Protein AF-A0A645CJT4-F1 (afdb_monomer_lite)

InterPro domains:
  IPR018649 SHOCT domain [PF09851] (27-53)

Sequence (55 aa):
MQRNPSANSAVESSAPSPSPTADTATEIQKFFDLKEKGIISEDEFAAKKTQLLGI

Foldseek 3Di:
DDDDPDDPDDPPDPPPPCDLVNVLVVVLVVLVVCCVVVVDPPVVSVVSNCVSVVD

Secondary structure (DSSP, 8-state):
-------------------HHHHHHHHHHHHHHHHHTTSS-HHHHHHHHHHHHT-

Radius of gyration: 22.13 Å; chains: 1; bounding box: 55×36×48 Å

Organism: NCBI:txid1076179

pLDDT: mean 75.98, std 17.96, range [41.75, 95.5]

Structure (mmCIF, N/CA/C/O backbone):
data_AF-A0A645CJT4-F1
#
_entry.id   AF-A0A645CJT4-F1
#
loop_
_atom_site.group_PDB
_atom_site.id
_atom_site.type_symbol
_atom_site.label_atom_id
_atom_site.label_alt_id
_atom_site.label_comp_id
_atom_site.label_asym_id
_atom_site.label_entity_id
_atom_site.label_seq_id
_atom_site.pdbx_PDB_ins_code
_atom_site.Cartn_x
_atom_site.Cartn_y
_atom_site.Cartn_z
_atom_site.occupancy
_atom_site.B_iso_or_equiv
_atom_site.auth_seq_id
_atom_site.auth_comp_id
_atom_site.auth_asym_id
_atom_site.auth_atom_id
_atom_site.pdbx_PDB_model_num
ATOM 1 N N . MET A 1 1 ? 43.983 -23.145 -39.950 1.00 59.09 1 MET A N 1
ATOM 2 C CA . MET A 1 1 ? 43.032 -22.541 -38.990 1.00 59.09 1 MET A CA 1
ATOM 3 C C . MET A 1 1 ? 42.300 -21.371 -39.645 1.00 59.09 1 MET A C 1
ATOM 5 O O . MET A 1 1 ? 42.831 -20.270 -39.665 1.00 59.09 1 MET A O 1
ATOM 9 N N . GLN A 1 2 ? 41.113 -21.606 -40.208 1.00 59.09 2 GLN A N 1
ATOM 10 C CA . GLN A 1 2 ? 40.181 -20.543 -40.614 1.00 59.09 2 GLN A CA 1
ATOM 11 C C . GLN A 1 2 ? 39.258 -20.261 -39.421 1.00 59.09 2 GLN A C 1
ATOM 13 O O . GLN A 1 2 ? 38.594 -21.174 -38.940 1.00 59.09 2 GLN A O 1
ATOM 18 N N . ARG A 1 3 ? 39.275 -19.033 -38.889 1.00 63.91 3 ARG A N 1
ATOM 19 C CA . ARG A 1 3 ? 38.355 -18.593 -37.829 1.00 63.91 3 ARG A CA 1
ATOM 20 C C . ARG A 1 3 ? 37.200 -17.832 -38.478 1.00 63.91 3 ARG A C 1
ATOM 22 O O . ARG A 1 3 ? 37.400 -16.714 -38.938 1.00 63.91 3 ARG A O 1
ATOM 29 N N . ASN A 1 4 ? 36.017 -18.44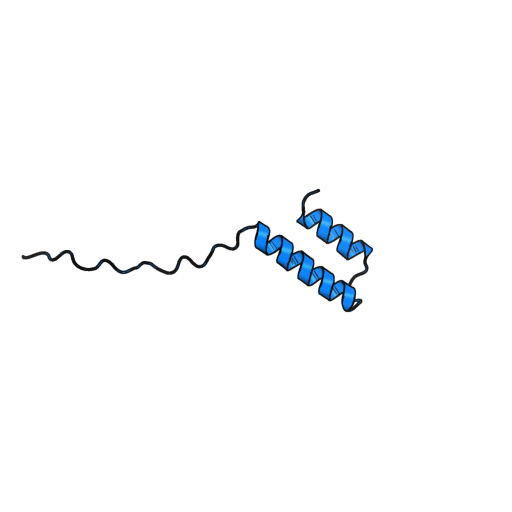0 -38.497 1.00 64.81 4 ASN A N 1
ATOM 30 C CA . ASN A 1 4 ? 34.750 -17.735 -38.698 1.00 64.81 4 ASN A CA 1
ATOM 31 C C . ASN A 1 4 ? 34.466 -16.838 -37.481 1.00 64.81 4 ASN A C 1
ATOM 33 O O . ASN A 1 4 ? 34.577 -17.325 -36.355 1.00 64.81 4 ASN A O 1
ATOM 37 N N . PRO A 1 5 ? 33.989 -15.600 -37.672 1.00 66.19 5 PRO A N 1
ATOM 38 C CA . PRO A 1 5 ? 33.204 -14.905 -36.666 1.00 66.19 5 PRO A CA 1
ATOM 39 C C . PRO A 1 5 ? 31.747 -14.828 -37.139 1.00 66.19 5 PRO A C 1
ATOM 41 O O . PRO A 1 5 ? 31.340 -13.866 -37.779 1.00 66.19 5 PRO A O 1
ATOM 44 N N . SER A 1 6 ? 30.949 -15.854 -36.842 1.00 54.84 6 SER A N 1
ATOM 45 C CA . SER A 1 6 ? 29.492 -15.760 -36.971 1.00 54.84 6 SER A CA 1
ATOM 46 C C . SER A 1 6 ? 28.830 -16.441 -35.784 1.00 54.84 6 SER A C 1
ATOM 48 O O . SER A 1 6 ? 28.620 -17.648 -35.794 1.00 54.84 6 SER A O 1
ATOM 50 N N . ALA A 1 7 ? 28.547 -15.644 -34.758 1.00 56.78 7 ALA A N 1
ATOM 51 C CA . ALA A 1 7 ? 27.500 -15.888 -33.771 1.00 56.78 7 ALA A CA 1
ATOM 52 C C . ALA A 1 7 ? 27.262 -14.586 -32.993 1.00 56.78 7 ALA A C 1
ATOM 54 O O . ALA A 1 7 ? 27.631 -14.437 -31.832 1.00 56.78 7 ALA A O 1
ATOM 55 N N . ASN A 1 8 ? 26.660 -13.614 -33.676 1.00 60.03 8 ASN A N 1
ATOM 56 C CA . ASN A 1 8 ? 25.777 -12.669 -33.012 1.00 60.03 8 ASN A CA 1
ATOM 57 C C . ASN A 1 8 ? 24.535 -13.476 -32.607 1.00 60.03 8 ASN A C 1
ATOM 59 O O . ASN A 1 8 ? 23.844 -13.936 -33.511 1.00 60.03 8 ASN A O 1
ATOM 63 N N . SER A 1 9 ? 24.343 -13.749 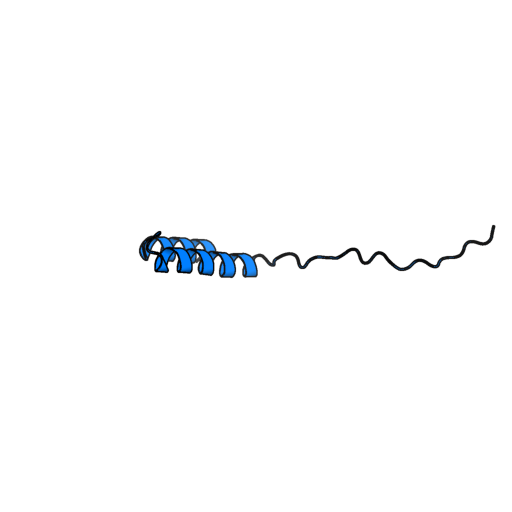-3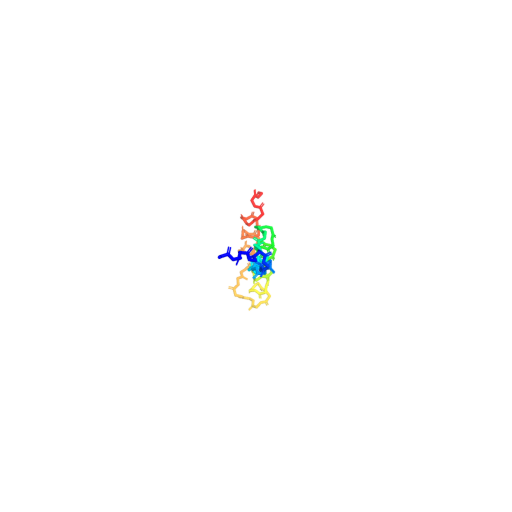1.312 1.00 57.44 9 SER A N 1
ATOM 64 C CA . SER A 1 9 ? 23.053 -14.096 -30.684 1.00 57.44 9 SER A CA 1
ATOM 65 C C . SER A 1 9 ? 23.263 -14.554 -29.242 1.00 57.44 9 SER A C 1
ATOM 67 O O . SER A 1 9 ? 23.328 -15.742 -28.946 1.00 57.44 9 SER A O 1
ATOM 69 N N . ALA A 1 10 ? 23.337 -13.581 -28.344 1.00 50.84 10 ALA A N 1
ATOM 70 C CA . ALA A 1 10 ? 22.837 -13.717 -26.983 1.00 50.84 10 ALA A CA 1
ATOM 71 C C . ALA A 1 10 ? 22.427 -12.317 -26.520 1.00 50.84 10 ALA A C 1
ATOM 73 O O . ALA A 1 10 ? 23.035 -11.716 -25.640 1.00 50.84 10 ALA A O 1
ATOM 74 N N . VAL A 1 11 ? 21.396 -11.768 -27.170 1.00 47.41 11 VAL A N 1
ATOM 75 C CA . VAL A 1 11 ? 20.510 -10.813 -26.498 1.00 47.41 11 VAL A CA 1
ATOM 76 C C . VAL A 1 11 ? 19.737 -11.619 -25.460 1.00 47.41 11 VAL A C 1
ATOM 78 O O . VAL A 1 11 ? 18.614 -12.066 -25.675 1.00 47.41 11 VAL A O 1
ATOM 81 N N . GLU A 1 12 ? 20.430 -11.919 -24.369 1.00 44.31 12 GLU A N 1
ATOM 82 C CA . GLU A 1 12 ? 19.853 -12.506 -23.179 1.00 44.31 12 GLU A CA 1
ATOM 83 C C . GLU A 1 12 ? 18.925 -11.445 -22.592 1.00 44.31 12 GLU A C 1
ATOM 85 O O . GLU A 1 12 ? 19.367 -10.407 -22.107 1.00 44.31 12 GLU A O 1
ATOM 90 N N . SER A 1 13 ? 17.630 -11.681 -22.797 1.00 42.75 13 SER A N 1
ATOM 91 C CA . SER A 1 13 ? 16.475 -11.119 -22.111 1.00 42.75 13 SER A CA 1
ATOM 92 C C . SER A 1 13 ? 16.811 -10.151 -20.977 1.00 42.75 13 SER A C 1
ATOM 94 O O . SER A 1 13 ? 16.791 -10.512 -19.800 1.00 42.75 13 SER A O 1
ATOM 96 N N . SER A 1 14 ? 17.015 -8.882 -21.315 1.00 41.75 14 SER A N 1
ATOM 97 C CA . SER A 1 14 ? 16.797 -7.788 -20.381 1.00 41.75 14 SER A CA 1
ATOM 98 C C . SER A 1 14 ? 15.291 -7.698 -20.144 1.00 41.75 14 SER A C 1
ATOM 100 O O . SER A 1 14 ? 14.572 -6.923 -20.774 1.00 41.75 14 SER A O 1
ATOM 102 N N . ALA A 1 15 ? 14.804 -8.563 -19.247 1.00 53.06 15 ALA A N 1
ATOM 103 C CA . ALA A 1 15 ? 13.535 -8.370 -18.569 1.00 53.06 15 ALA A CA 1
ATOM 104 C C . ALA A 1 15 ? 13.460 -6.894 -18.153 1.00 53.06 15 ALA A C 1
ATOM 106 O O . ALA A 1 15 ? 14.457 -6.376 -17.637 1.00 53.06 15 ALA A O 1
ATOM 107 N N . PRO A 1 16 ? 12.345 -6.194 -18.421 1.00 54.25 16 PRO A N 1
ATOM 108 C CA . PRO A 1 16 ? 12.235 -4.793 -18.065 1.00 54.25 16 PRO A CA 1
ATOM 109 C C . PRO A 1 16 ? 12.471 -4.697 -16.560 1.00 54.25 16 PRO A C 1
ATOM 111 O O . PRO A 1 16 ? 11.673 -5.214 -15.779 1.00 54.25 16 PRO A O 1
ATOM 114 N N . SER A 1 17 ? 13.597 -4.103 -16.151 1.00 51.03 17 SER A N 1
ATOM 115 C CA . SER A 1 17 ? 13.801 -3.736 -14.756 1.00 51.03 17 SER A CA 1
ATOM 116 C C . SER A 1 17 ? 12.573 -2.928 -14.361 1.00 51.03 17 SER A C 1
ATOM 118 O O . SER A 1 17 ? 12.304 -1.919 -15.029 1.00 51.03 17 SER A O 1
ATOM 120 N N . PRO A 1 18 ? 11.783 -3.375 -13.368 1.00 56.12 18 PRO A N 1
ATOM 121 C CA . PRO A 1 18 ? 10.635 -2.608 -12.944 1.00 56.12 18 PRO A CA 1
ATOM 122 C C . PRO A 1 18 ? 11.202 -1.274 -12.484 1.00 56.12 18 PRO A C 1
ATOM 124 O O . PRO A 1 18 ? 12.035 -1.183 -11.582 1.00 56.12 18 PRO A O 1
ATOM 127 N N . SER A 1 19 ? 10.871 -0.234 -13.240 1.00 52.56 19 SER A N 1
ATOM 128 C CA . SER A 1 19 ? 11.233 1.112 -12.848 1.00 52.56 19 SER A CA 1
ATOM 129 C C . SER A 1 19 ? 10.602 1.331 -11.469 1.00 52.56 19 SER A C 1
ATOM 131 O O . SER A 1 19 ? 9.442 0.957 -11.298 1.00 52.56 19 SER A O 1
ATOM 133 N N . PRO A 1 20 ? 11.306 1.925 -10.493 1.00 59.19 20 PRO A N 1
ATOM 134 C CA . PRO A 1 20 ? 10.819 2.064 -9.110 1.00 59.19 20 PRO A CA 1
ATOM 135 C C . PRO A 1 20 ? 9.459 2.787 -9.012 1.00 59.19 20 PRO A C 1
ATOM 137 O O . PRO A 1 20 ? 8.726 2.673 -8.033 1.00 59.19 20 PRO A O 1
ATOM 140 N N . THR A 1 21 ? 9.091 3.511 -10.066 1.00 58.09 21 THR A N 1
ATOM 141 C CA . THR A 1 21 ? 7.807 4.191 -10.245 1.00 58.09 21 THR A CA 1
ATOM 142 C C . THR A 1 21 ? 6.635 3.246 -10.560 1.00 58.09 21 THR A C 1
ATOM 144 O O . THR A 1 21 ? 5.487 3.569 -10.269 1.00 58.09 21 THR A O 1
ATOM 147 N N . ALA A 1 22 ? 6.890 2.084 -11.168 1.00 61.62 22 ALA A N 1
ATOM 148 C CA . ALA A 1 22 ? 5.867 1.080 -11.467 1.00 61.62 22 ALA A CA 1
ATOM 149 C C . ALA A 1 22 ? 5.502 0.252 -10.222 1.00 61.62 22 ALA A C 1
ATOM 151 O O . ALA A 1 22 ? 4.333 -0.098 -10.037 1.00 61.62 22 ALA A O 1
ATOM 152 N N . ASP 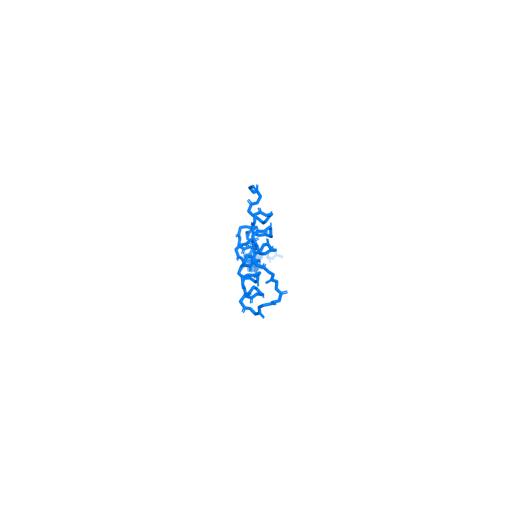A 1 23 ? 6.473 -0.007 -9.342 1.00 77.00 23 ASP A N 1
ATOM 153 C CA . ASP A 1 23 ? 6.239 -0.688 -8.064 1.00 77.00 23 ASP A CA 1
ATOM 154 C C . ASP A 1 23 ? 5.361 0.146 -7.130 1.00 77.00 23 ASP A C 1
ATOM 156 O O . ASP A 1 23 ? 4.373 -0.366 -6.610 1.00 77.00 23 ASP A O 1
ATOM 160 N N . THR A 1 24 ? 5.607 1.455 -7.030 1.00 84.25 24 THR A N 1
ATOM 161 C CA . THR A 1 24 ? 4.816 2.357 -6.173 1.00 84.25 24 THR A CA 1
ATOM 162 C C . THR A 1 24 ? 3.338 2.393 -6.561 1.00 84.25 24 THR A C 1
ATOM 164 O O . THR A 1 24 ? 2.469 2.241 -5.702 1.00 84.25 24 THR A O 1
ATOM 167 N N . ALA A 1 25 ? 3.017 2.524 -7.851 1.00 85.81 25 ALA A N 1
ATOM 168 C CA . ALA A 1 25 ? 1.629 2.464 -8.319 1.00 85.81 25 ALA A CA 1
ATOM 169 C C . ALA A 1 25 ? 0.983 1.089 -8.057 1.00 85.81 25 ALA A C 1
ATOM 171 O O . ALA A 1 25 ? -0.177 1.007 -7.648 1.00 85.81 25 ALA A O 1
ATOM 172 N N . THR A 1 26 ? 1.747 0.010 -8.243 1.00 89.06 26 THR A N 1
ATOM 173 C CA . THR A 1 26 ? 1.291 -1.367 -8.001 1.00 89.06 26 THR A CA 1
ATOM 174 C C . THR A 1 26 ? 1.024 -1.625 -6.517 1.00 89.06 26 THR A C 1
ATOM 176 O O . THR A 1 26 ? 0.035 -2.268 -6.161 1.00 89.06 26 THR A O 1
ATOM 179 N N . GLU A 1 27 ? 1.873 -1.113 -5.629 1.00 89.12 27 GLU A N 1
ATOM 180 C CA . GLU A 1 27 ? 1.694 -1.194 -4.181 1.00 89.12 27 GLU A CA 1
ATOM 181 C C . GLU A 1 27 ? 0.468 -0.402 -3.729 1.00 89.12 27 GLU A C 1
ATOM 183 O O . GLU A 1 27 ? -0.362 -0.947 -3.001 1.00 89.12 27 GLU A O 1
ATOM 188 N N . ILE A 1 28 ? 0.279 0.828 -4.219 1.00 90.69 28 ILE A N 1
ATOM 189 C CA . ILE A 1 28 ? -0.920 1.629 -3.922 1.00 90.69 28 ILE A CA 1
ATOM 190 C C . ILE A 1 28 ? -2.183 0.885 -4.362 1.00 90.69 28 ILE A C 1
ATOM 192 O O . ILE A 1 28 ? -3.146 0.826 -3.602 1.00 90.69 28 ILE A O 1
ATOM 196 N N . GLN A 1 29 ? -2.185 0.260 -5.541 1.00 92.31 29 GLN A N 1
ATOM 197 C CA . GLN A 1 29 ? -3.331 -0.528 -5.996 1.00 92.31 29 GLN A CA 1
ATOM 198 C C . GLN A 1 29 ? -3.625 -1.712 -5.061 1.00 92.31 29 GLN A C 1
ATOM 200 O O . GLN A 1 29 ? -4.787 -1.957 -4.742 1.00 92.31 29 GLN A O 1
ATOM 205 N N . LYS A 1 30 ? -2.593 -2.414 -4.569 1.00 92.25 30 LYS A N 1
ATOM 206 C CA . LYS A 1 30 ? -2.761 -3.490 -3.575 1.00 92.25 30 LYS A CA 1
ATOM 207 C C . LYS A 1 30 ? -3.359 -2.961 -2.274 1.00 92.25 30 LYS A C 1
ATOM 209 O O . LYS A 1 30 ? -4.307 -3.553 -1.771 1.00 92.25 30 LYS A O 1
ATOM 214 N N . PHE A 1 31 ? -2.848 -1.850 -1.741 1.00 93.06 31 PHE A N 1
ATOM 215 C CA . PHE A 1 31 ? -3.402 -1.250 -0.525 1.00 93.06 31 PHE A CA 1
ATOM 216 C C . PHE A 1 31 ? -4.853 -0.788 -0.731 1.00 93.06 31 PHE A C 1
ATOM 218 O O . PHE A 1 31 ? -5.674 -0.951 0.168 1.00 93.06 31 PHE A O 1
ATOM 225 N N . PHE A 1 32 ? -5.204 -0.281 -1.916 1.00 93.19 32 PHE A N 1
ATOM 226 C CA . PHE A 1 32 ? -6.580 0.099 -2.234 1.00 93.19 32 PHE A CA 1
ATOM 227 C C . PHE A 1 32 ? -7.502 -1.125 -2.227 1.00 93.19 32 PHE A C 1
ATOM 229 O O . PHE A 1 32 ? -8.564 -1.090 -1.619 1.00 93.19 32 PHE A O 1
ATOM 236 N N . ASP A 1 33 ? -7.060 -2.236 -2.814 1.00 95.38 33 ASP A N 1
ATOM 237 C CA . ASP A 1 33 ? -7.797 -3.503 -2.811 1.00 95.38 33 ASP A CA 1
ATOM 238 C C . ASP A 1 33 ? -8.011 -4.041 -1.381 1.00 95.38 33 ASP A C 1
ATOM 240 O O . ASP A 1 33 ? -9.094 -4.511 -1.0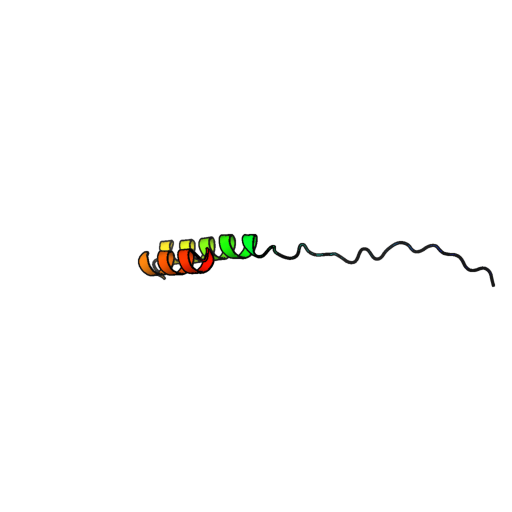32 1.00 95.38 33 ASP A O 1
ATOM 244 N N . LEU A 1 34 ? -6.998 -3.911 -0.515 1.00 94.25 34 LEU A N 1
ATOM 245 C CA . LEU A 1 34 ? -7.100 -4.253 0.909 1.00 94.25 34 LEU A CA 1
ATOM 246 C C . LEU A 1 34 ? -8.088 -3.340 1.654 1.00 94.25 34 LEU A C 1
ATOM 248 O O . LEU A 1 34 ? -8.826 -3.826 2.512 1.00 94.25 34 LEU A O 1
ATOM 252 N N . LYS A 1 35 ? -8.133 -2.044 1.319 1.00 94.25 35 LYS A N 1
ATOM 253 C CA . LYS A 1 35 ? -9.101 -1.082 1.872 1.00 94.25 35 LYS A CA 1
ATOM 254 C C . LYS A 1 35 ? -10.527 -1.443 1.461 1.00 94.25 35 LYS A C 1
ATOM 256 O O . LYS A 1 35 ? -11.411 -1.491 2.307 1.00 94.25 35 LYS A O 1
ATOM 261 N N . GLU A 1 36 ? -10.755 -1.731 0.180 1.00 95.25 36 GLU A N 1
ATOM 262 C CA . GLU A 1 36 ? -12.071 -2.135 -0.348 1.00 95.25 36 GLU A CA 1
ATOM 263 C C . GLU A 1 36 ? -12.565 -3.443 0.289 1.00 95.25 36 GLU A C 1
ATOM 265 O O . GLU A 1 36 ? -13.753 -3.609 0.551 1.00 95.25 36 GLU A O 1
ATOM 270 N N . LYS A 1 37 ? -11.642 -4.357 0.608 1.00 95.19 37 LYS A N 1
ATOM 271 C CA . LYS A 1 37 ? -11.926 -5.592 1.353 1.00 95.19 37 LYS A CA 1
ATOM 272 C C . LYS A 1 37 ? -12.166 -5.375 2.852 1.00 95.19 37 LYS A C 1
ATOM 274 O O . LYS A 1 37 ? -12.485 -6.339 3.545 1.00 95.19 37 LYS A O 1
ATOM 279 N N . GLY A 1 38 ? -11.989 -4.154 3.362 1.00 93.25 38 GLY A N 1
ATOM 280 C CA . GLY A 1 38 ? -12.098 -3.832 4.787 1.00 93.25 38 GLY A CA 1
ATOM 281 C C . GLY A 1 38 ? -10.976 -4.424 5.647 1.00 93.25 38 GLY A C 1
ATOM 282 O O . GLY A 1 38 ? -11.156 -4.585 6.850 1.00 93.25 38 GLY A O 1
ATOM 283 N N . ILE A 1 39 ? -9.839 -4.786 5.041 1.00 95.50 39 ILE A N 1
ATOM 284 C CA . ILE A 1 39 ? -8.673 -5.353 5.739 1.00 95.50 39 ILE A CA 1
ATOM 285 C C . ILE A 1 39 ? -7.859 -4.243 6.406 1.00 95.50 39 ILE A C 1
ATOM 287 O O . ILE A 1 39 ? -7.351 -4.432 7.507 1.00 95.50 39 ILE A O 1
ATOM 291 N N . ILE A 1 40 ? -7.743 -3.098 5.732 1.00 93.50 40 ILE A N 1
ATOM 292 C CA . ILE A 1 40 ? -7.121 -1.890 6.272 1.00 93.50 40 ILE A CA 1
ATOM 293 C C . ILE A 1 40 ? -8.132 -0.748 6.288 1.00 93.50 40 ILE A C 1
ATOM 295 O O . ILE A 1 40 ? -9.047 -0.695 5.462 1.00 93.50 40 ILE A O 1
ATOM 299 N N . SER A 1 41 ? -7.932 0.190 7.204 1.00 93.06 41 SER A N 1
ATOM 300 C CA . SER A 1 41 ? -8.714 1.423 7.270 1.00 93.06 41 SER A CA 1
ATOM 301 C C . SER A 1 41 ? -8.243 2.442 6.229 1.00 93.06 41 SER A C 1
ATOM 303 O O . SER A 1 41 ? -7.109 2.395 5.749 1.00 93.06 41 SER A O 1
ATOM 305 N N . GLU A 1 42 ? -9.102 3.411 5.907 1.00 90.19 42 GLU A N 1
ATOM 306 C CA . GLU A 1 42 ? -8.769 4.492 4.969 1.00 90.19 42 GLU A CA 1
ATOM 307 C C . GLU A 1 42 ? -7.557 5.323 5.431 1.00 90.19 42 GLU A C 1
ATOM 309 O O . GLU A 1 42 ? -6.734 5.724 4.610 1.00 90.19 42 GLU A O 1
ATOM 314 N N . ASP A 1 43 ? -7.392 5.481 6.747 1.00 91.81 43 ASP A N 1
ATOM 315 C CA . ASP A 1 43 ? -6.248 6.159 7.368 1.00 91.81 43 ASP A CA 1
ATOM 316 C C . ASP A 1 43 ? -4.920 5.417 7.107 1.00 91.81 43 ASP A C 1
ATOM 318 O O . ASP A 1 43 ? -3.927 6.018 6.694 1.00 91.81 43 ASP A O 1
ATOM 322 N N . GLU A 1 44 ? -4.920 4.081 7.220 1.00 90.94 44 GLU A N 1
ATOM 323 C CA . GLU A 1 44 ? -3.746 3.251 6.909 1.00 90.94 44 GLU A CA 1
ATOM 324 C C . GLU A 1 44 ? -3.402 3.270 5.417 1.00 90.94 44 GLU A C 1
ATOM 326 O O . GLU A 1 44 ? -2.227 3.342 5.045 1.00 90.94 44 GLU A O 1
ATOM 331 N N . PHE A 1 45 ? -4.419 3.243 4.550 1.00 93.62 45 PHE A N 1
ATOM 332 C CA . PHE A 1 45 ? -4.227 3.383 3.109 1.00 93.62 45 PHE A CA 1
ATOM 333 C C . PHE A 1 45 ? -3.564 4.722 2.765 1.00 93.62 45 PHE A C 1
ATOM 335 O O . PHE A 1 45 ? -2.596 4.755 2.000 1.00 93.62 45 PHE A O 1
ATOM 342 N N . ALA A 1 46 ? -4.061 5.820 3.341 1.00 91.38 46 ALA A N 1
ATOM 343 C CA . ALA A 1 46 ? -3.527 7.155 3.112 1.00 91.38 46 ALA A CA 1
ATOM 344 C C . ALA A 1 46 ? -2.079 7.276 3.611 1.00 91.38 46 ALA A C 1
ATOM 346 O O . ALA A 1 46 ? -1.220 7.728 2.855 1.00 91.38 46 ALA A O 1
ATOM 347 N N . ALA A 1 47 ? -1.779 6.790 4.820 1.00 91.81 47 ALA A N 1
ATOM 348 C CA . ALA A 1 47 ? -0.423 6.788 5.368 1.00 91.81 47 ALA A CA 1
ATOM 349 C C . ALA A 1 47 ? 0.561 6.010 4.475 1.00 91.81 47 ALA A C 1
ATOM 351 O O . ALA A 1 47 ? 1.641 6.512 4.153 1.00 91.81 47 ALA A O 1
ATOM 352 N N . LYS A 1 48 ? 0.173 4.814 4.004 1.00 89.44 48 LYS A N 1
ATOM 353 C CA . LYS A 1 48 ? 0.996 4.004 3.091 1.00 89.44 48 LYS A CA 1
ATOM 354 C C . LYS A 1 48 ? 1.174 4.649 1.725 1.00 89.44 48 LYS A C 1
ATOM 356 O O . LYS A 1 48 ? 2.282 4.633 1.195 1.00 89.44 48 LYS A O 1
ATOM 361 N N . LYS A 1 49 ? 0.119 5.242 1.166 1.00 89.50 49 LYS A N 1
ATOM 362 C CA . LYS A 1 49 ? 0.172 5.958 -0.113 1.00 89.50 49 LYS A CA 1
ATOM 363 C C . LYS A 1 49 ? 1.134 7.144 -0.049 1.00 89.50 49 LYS A C 1
ATOM 365 O O . LYS A 1 49 ? 1.953 7.300 -0.947 1.00 89.50 49 LYS A O 1
ATOM 370 N N . THR A 1 50 ? 1.062 7.944 1.011 1.00 89.62 50 THR A N 1
ATOM 371 C CA . THR A 1 50 ? 1.956 9.088 1.240 1.00 89.62 50 THR A CA 1
ATOM 372 C C . THR A 1 50 ? 3.403 8.628 1.429 1.00 89.62 50 THR A C 1
ATOM 374 O O . THR A 1 50 ? 4.301 9.154 0.779 1.00 89.62 50 THR A O 1
ATOM 377 N N . GLN A 1 51 ? 3.624 7.564 2.213 1.00 87.56 51 GLN A N 1
ATOM 378 C CA . GLN A 1 51 ? 4.945 6.953 2.396 1.00 87.56 51 GLN A CA 1
ATOM 379 C C . GLN A 1 51 ? 5.543 6.432 1.077 1.00 87.56 51 GLN A C 1
ATOM 381 O O . GLN A 1 51 ? 6.739 6.589 0.847 1.00 87.56 51 GLN A O 1
ATOM 386 N N . LEU A 1 52 ? 4.720 5.826 0.217 1.00 86.31 52 LEU A N 1
ATOM 387 C CA . LEU A 1 52 ? 5.124 5.331 -1.10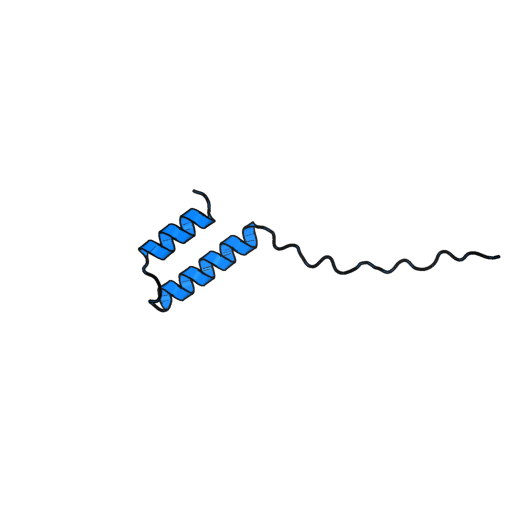2 1.00 86.31 52 LEU A CA 1
ATOM 388 C C . LEU A 1 52 ? 5.429 6.466 -2.084 1.00 86.31 52 LEU A C 1
ATOM 390 O O . LEU A 1 52 ? 6.366 6.353 -2.866 1.00 86.31 52 LEU A O 1
ATOM 394 N N . LEU A 1 53 ? 4.662 7.560 -2.043 1.00 84.06 53 LEU A N 1
ATOM 395 C CA . LEU A 1 53 ? 4.927 8.747 -2.864 1.00 84.06 53 LEU A CA 1
ATOM 396 C C . LEU A 1 53 ? 6.102 9.588 -2.340 1.00 84.06 53 LEU A C 1
ATOM 398 O O . LEU A 1 53 ? 6.661 10.366 -3.109 1.00 84.06 53 LEU A O 1
ATOM 402 N N . GLY A 1 54 ? 6.484 9.424 -1.070 1.00 80.12 54 GLY A N 1
ATOM 403 C CA . GLY A 1 54 ? 7.589 10.152 -0.447 1.00 80.12 54 GLY A CA 1
ATOM 404 C C . GLY A 1 54 ? 7.318 11.649 -0.265 1.00 80.12 54 GLY A C 1
ATOM 405 O O . GLY A 1 54 ? 8.261 12.437 -0.348 1.00 80.12 54 GLY A O 1
ATOM 406 N N . ILE A 1 55 ? 6.051 12.032 -0.066 1.00 70.81 55 ILE A N 1
ATOM 407 C CA . ILE A 1 55 ? 5.594 13.428 0.088 1.00 70.81 55 ILE A CA 1
ATOM 408 C C . ILE A 1 55 ? 5.141 13.751 1.509 1.00 70.81 55 ILE A C 1
ATOM 410 O O . ILE A 1 55 ? 4.737 12.813 2.229 1.00 70.81 55 ILE A O 1
#